Protein AF-A0A7X2HK36-F1 (afdb_monomer)

pLDDT: mean 75.62, std 17.88, range [37.16, 94.62]

Foldseek 3Di:
DPPCVLVVLLVVLLVQLCVQQVCLVVVVDPVVSNVVSVVSNVCSPVSPPVVCVVVVPDPD

Solvent-accessible surface area (backbone atoms only — not comparable to full-atom values): 3370 Å² total; per-residue (Å²): 127,90,80,50,68,69,60,49,54,31,50,52,28,33,51,52,10,49,64,32,28,54,41,18,71,72,65,75,41,64,59,71,52,18,63,56,13,46,56,39,27,49,48,35,66,72,71,60,51,65,67,38,67,76,68,65,58,81,89,121

Secondary structure (DSSP, 8-state):
---THHHHHHHHHHHHHHHHHHHHHTTSS-HHHHHHHHHHHHHHHS---HHHHHHT----

Structure (mmCIF, N/CA/C/O backbone):
data_AF-A0A7X2HK36-F1
#
_entry.id   AF-A0A7X2HK36-F1
#
loop_
_atom_site.group_PDB
_atom_site.id
_atom_site.type_symbol
_atom_site.label_atom_id
_atom_site.label_alt_id
_atom_site.label_comp_id
_atom_site.label_asym_id
_atom_site.label_entity_id
_atom_site.label_seq_id
_atom_site.pdbx_PDB_ins_code
_atom_site.Cartn_x
_atom_site.Cartn_y
_atom_site.Cartn_z
_atom_site.occupancy
_atom_site.B_iso_or_equiv
_atom_site.auth_seq_id
_atom_site.auth_comp_id
_atom_site.auth_asym_id
_atom_site.auth_atom_id
_atom_site.pdbx_PDB_model_num
ATOM 1 N N . MET A 1 1 ? 27.131 -8.043 -11.107 1.00 37.16 1 MET A N 1
ATOM 2 C CA . MET A 1 1 ? 26.565 -7.758 -9.770 1.00 37.16 1 MET A CA 1
ATOM 3 C C . MET A 1 1 ? 25.055 -7.744 -9.952 1.00 37.16 1 MET A C 1
ATOM 5 O O . MET A 1 1 ? 24.607 -7.017 -10.822 1.00 37.16 1 MET A O 1
ATOM 9 N N . PHE A 1 2 ? 24.302 -8.637 -9.304 1.00 38.12 2 PHE A N 1
ATOM 10 C CA . PHE A 1 2 ? 22.873 -8.838 -9.592 1.00 38.12 2 PHE A CA 1
ATOM 11 C C . PHE A 1 2 ? 22.070 -7.555 -9.341 1.00 38.12 2 PHE A C 1
ATOM 13 O O . PHE A 1 2 ? 21.762 -7.221 -8.199 1.00 38.12 2 PHE A O 1
ATOM 20 N N . THR A 1 3 ? 21.721 -6.840 -10.409 1.00 46.44 3 THR A N 1
ATOM 21 C CA . THR A 1 3 ? 20.951 -5.592 -10.382 1.00 46.44 3 THR A CA 1
ATOM 22 C C . THR A 1 3 ? 19.462 -5.893 -10.161 1.00 46.44 3 THR A C 1
ATOM 24 O O . THR A 1 3 ? 18.601 -5.559 -10.964 1.00 46.44 3 THR A O 1
ATOM 27 N N . ASN A 1 4 ? 19.137 -6.544 -9.041 1.00 53.94 4 ASN A N 1
ATOM 28 C CA . ASN A 1 4 ? 17.766 -6.849 -8.609 1.00 53.94 4 ASN A CA 1
ATOM 29 C C . ASN A 1 4 ? 17.012 -5.627 -8.066 1.00 53.94 4 ASN A C 1
ATOM 31 O O . ASN A 1 4 ? 15.944 -5.776 -7.485 1.00 53.94 4 ASN A O 1
ATOM 35 N N . VAL A 1 5 ? 17.536 -4.421 -8.258 1.00 55.38 5 VAL A N 1
ATOM 36 C CA . VAL A 1 5 ? 16.982 -3.186 -7.693 1.00 55.38 5 VAL A CA 1
ATOM 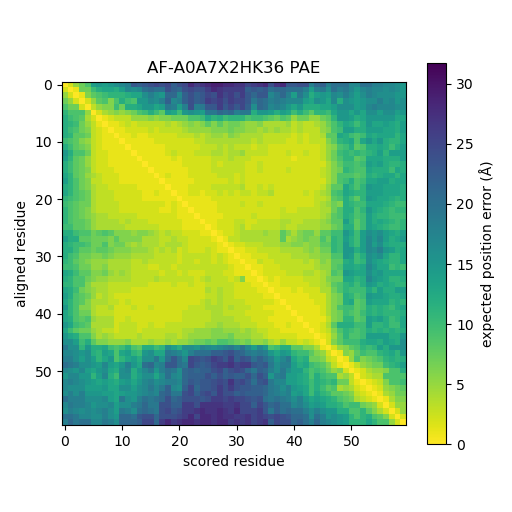37 C C . VAL A 1 5 ? 15.589 -2.874 -8.302 1.00 55.38 5 VAL A C 1
ATOM 39 O O . VAL A 1 5 ? 14.782 -2.170 -7.719 1.00 55.38 5 VAL A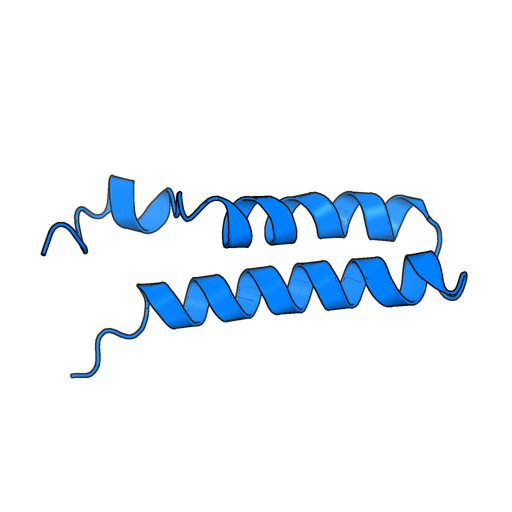 O 1
ATOM 42 N N . GLY A 1 6 ? 15.215 -3.471 -9.445 1.00 64.56 6 GLY A N 1
ATOM 43 C CA . GLY A 1 6 ? 13.885 -3.271 -10.048 1.00 64.56 6 GLY A CA 1
ATOM 44 C C . GLY A 1 6 ? 12.825 -4.193 -9.462 1.00 64.56 6 GLY A C 1
ATOM 45 O O . GLY A 1 6 ? 11.693 -3.790 -9.185 1.00 64.56 6 GLY A O 1
ATOM 46 N N . THR A 1 7 ? 13.209 -5.446 -9.240 1.00 66.25 7 THR A N 1
ATOM 47 C CA . THR A 1 7 ? 12.316 -6.491 -8.736 1.00 66.25 7 THR A CA 1
ATOM 48 C C . THR A 1 7 ? 12.221 -6.451 -7.213 1.00 66.25 7 THR A C 1
ATOM 50 O O . THR A 1 7 ? 11.131 -6.626 -6.672 1.00 66.25 7 THR A O 1
ATOM 53 N N . ALA A 1 8 ? 13.326 -6.170 -6.516 1.00 76.69 8 ALA A N 1
ATOM 54 C CA . ALA A 1 8 ? 13.365 -6.068 -5.060 1.00 76.69 8 ALA A CA 1
ATOM 55 C C . ALA A 1 8 ? 12.532 -4.881 -4.557 1.00 76.69 8 ALA A C 1
ATOM 57 O O . ALA A 1 8 ? 11.644 -5.082 -3.733 1.00 76.69 8 ALA A O 1
ATOM 58 N N . ASP A 1 9 ? 12.718 -3.680 -5.113 1.00 76.25 9 ASP A N 1
ATOM 59 C CA . ASP A 1 9 ? 11.927 -2.493 -4.761 1.00 76.25 9 ASP A CA 1
ATOM 60 C C . ASP A 1 9 ? 10.425 -2.698 -4.996 1.00 76.25 9 ASP A C 1
ATOM 62 O O . ASP A 1 9 ? 9.589 -2.275 -4.193 1.00 76.25 9 ASP A O 1
ATOM 66 N N . ARG A 1 10 ? 10.063 -3.413 -6.067 1.00 77.31 10 ARG A N 1
ATOM 67 C CA . ARG A 1 10 ? 8.676 -3.800 -6.347 1.00 77.31 10 ARG A CA 1
ATOM 68 C C . ARG A 1 10 ? 8.117 -4.728 -5.271 1.00 77.31 10 ARG A C 1
ATOM 70 O O . ARG A 1 10 ? 7.016 -4.487 -4.779 1.00 77.31 10 ARG A O 1
ATOM 77 N N . ILE A 1 11 ? 8.859 -5.777 -4.917 1.00 82.81 11 ILE A N 1
ATOM 78 C CA . ILE A 1 11 ? 8.455 -6.733 -3.880 1.00 82.81 11 ILE A CA 1
ATOM 79 C C . ILE A 1 11 ? 8.277 -6.000 -2.551 1.00 82.81 11 ILE A C 1
ATOM 81 O O . ILE A 1 11 ? 7.241 -6.155 -1.913 1.00 82.81 11 ILE A O 1
ATOM 85 N N . VAL A 1 12 ? 9.222 -5.135 -2.177 1.00 87.12 12 VAL A N 1
ATOM 86 C CA . VAL A 1 12 ? 9.153 -4.349 -0.938 1.00 87.12 12 VAL A CA 1
ATOM 87 C C . VAL A 1 12 ? 7.898 -3.470 -0.904 1.00 87.12 12 VAL A C 1
ATOM 89 O O . VAL A 1 12 ? 7.168 -3.498 0.084 1.00 87.12 12 VAL A O 1
ATOM 92 N N . ARG A 1 13 ? 7.573 -2.748 -1.985 1.00 87.75 13 ARG A N 1
ATOM 93 C CA . ARG A 1 13 ? 6.362 -1.901 -2.049 1.00 87.75 13 ARG A CA 1
ATOM 94 C C . ARG A 1 13 ? 5.067 -2.703 -1.945 1.00 87.75 13 ARG A C 1
ATOM 96 O O . ARG A 1 13 ? 4.155 -2.300 -1.226 1.00 87.75 13 ARG A O 1
ATOM 103 N N . ILE A 1 14 ? 4.998 -3.850 -2.619 1.00 87.69 14 ILE A N 1
ATOM 104 C CA . ILE A 1 14 ? 3.837 -4.744 -2.544 1.00 87.69 14 ILE A CA 1
ATOM 105 C C . ILE A 1 14 ? 3.684 -5.287 -1.119 1.00 87.69 14 ILE A C 1
ATOM 107 O O . ILE A 1 14 ? 2.586 -5.243 -0.570 1.00 87.69 14 ILE A O 1
ATOM 111 N N . LEU A 1 15 ? 4.777 -5.743 -0.500 1.00 92.38 15 LEU A N 1
ATOM 112 C CA . LEU A 1 15 ? 4.763 -6.268 0.866 1.00 92.38 15 LEU A CA 1
ATOM 113 C C . LEU A 1 15 ? 4.324 -5.207 1.877 1.00 92.38 15 LEU A C 1
ATOM 115 O O . LEU A 1 15 ? 3.478 -5.500 2.716 1.00 92.3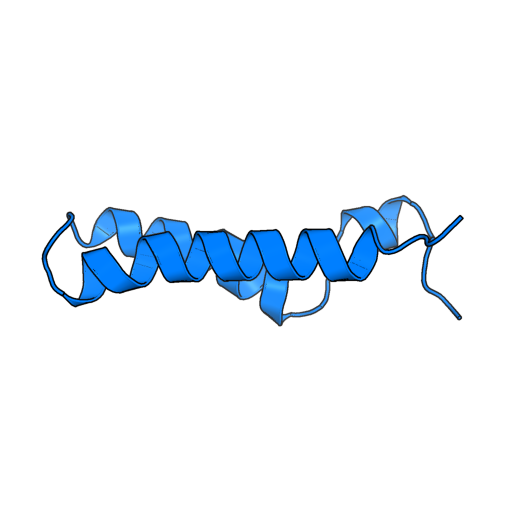8 15 LEU A O 1
ATOM 119 N N . ILE A 1 16 ? 4.832 -3.976 1.767 1.00 92.56 16 ILE A N 1
ATOM 120 C CA . ILE A 1 16 ? 4.419 -2.857 2.629 1.00 92.56 16 ILE A CA 1
ATOM 121 C C . ILE A 1 16 ? 2.926 -2.561 2.447 1.00 92.56 16 ILE A C 1
ATOM 123 O O . ILE A 1 16 ? 2.199 -2.434 3.431 1.00 92.56 16 ILE A O 1
ATOM 127 N N . GLY A 1 17 ? 2.448 -2.494 1.201 1.00 92.19 17 GLY A N 1
ATOM 128 C CA . GLY A 1 17 ? 1.036 -2.243 0.920 1.00 92.19 17 GLY A CA 1
ATOM 129 C C . GLY A 1 17 ? 0.114 -3.318 1.496 1.00 92.19 17 GLY A C 1
ATOM 130 O O . GLY A 1 17 ? -0.859 -3.000 2.180 1.00 92.19 17 GLY A O 1
ATOM 131 N N . ILE A 1 18 ? 0.459 -4.595 1.310 1.00 93.44 18 ILE A N 1
ATOM 132 C CA . ILE A 1 18 ? -0.278 -5.730 1.886 1.00 93.44 18 ILE A CA 1
ATOM 133 C C . ILE A 1 18 ? -0.238 -5.691 3.419 1.00 93.44 18 ILE A C 1
ATOM 135 O O . ILE A 1 18 ? -1.273 -5.871 4.062 1.00 93.44 18 ILE A O 1
ATOM 139 N N . ALA A 1 19 ? 0.928 -5.416 4.010 1.00 93.50 19 ALA A N 1
ATOM 140 C CA . ALA A 1 19 ? 1.107 -5.359 5.459 1.00 93.50 19 ALA A CA 1
ATOM 141 C C . ALA A 1 19 ? 0.296 -4.235 6.122 1.00 93.50 19 ALA A C 1
ATOM 143 O O . ALA A 1 19 ? -0.077 -4.369 7.283 1.00 93.50 19 ALA A O 1
ATOM 144 N N . MET A 1 20 ? -0.016 -3.153 5.400 1.00 92.00 20 MET A N 1
ATOM 145 C CA . MET A 1 20 ? -0.905 -2.090 5.885 1.00 92.00 20 MET A CA 1
ATOM 146 C C . MET A 1 20 ? -2.392 -2.408 5.652 1.00 92.00 20 MET A C 1
ATOM 148 O O . MET A 1 20 ? -3.227 -2.080 6.495 1.00 92.00 20 MET A O 1
ATOM 152 N N . ILE A 1 21 ? -2.741 -3.067 4.541 1.00 93.12 21 ILE A N 1
ATOM 153 C CA . ILE A 1 21 ? -4.136 -3.380 4.187 1.00 93.12 21 ILE A CA 1
ATOM 154 C C . ILE A 1 21 ? -4.696 -4.540 5.018 1.00 93.12 21 ILE A C 1
ATOM 156 O O . ILE A 1 21 ? -5.827 -4.444 5.491 1.00 93.12 21 ILE A O 1
ATOM 160 N N . LEU A 1 22 ? -3.937 -5.621 5.231 1.00 93.88 22 L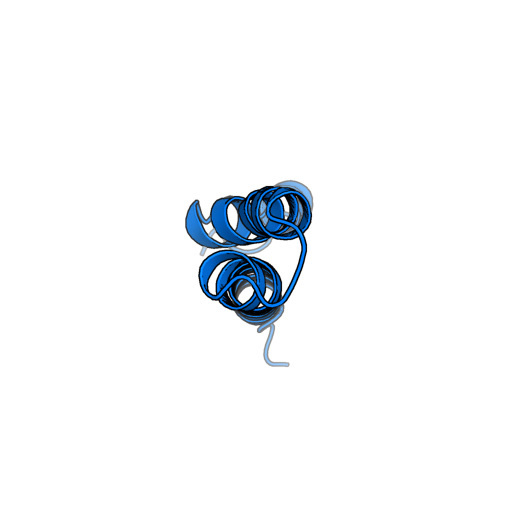EU A N 1
ATOM 161 C CA . LEU A 1 22 ? -4.440 -6.813 5.930 1.00 93.88 22 LEU A CA 1
ATOM 162 C C . LEU A 1 22 ? -4.913 -6.513 7.364 1.00 93.88 22 LEU A C 1
ATOM 164 O O . LEU A 1 22 ? -6.046 -6.866 7.693 1.00 93.88 22 LEU A O 1
ATOM 168 N N . PRO A 1 23 ? -4.136 -5.829 8.226 1.00 91.69 23 PRO A N 1
ATOM 169 C CA . PRO A 1 23 ? -4.596 -5.502 9.572 1.00 91.69 23 PRO A CA 1
ATOM 170 C C . PRO A 1 23 ? -5.802 -4.559 9.558 1.00 91.69 23 PRO A C 1
ATOM 172 O O . PRO A 1 23 ? -6.660 -4.663 10.433 1.00 91.69 23 PRO A O 1
ATOM 175 N N . ALA A 1 24 ? -5.889 -3.656 8.574 1.00 91.19 24 ALA A N 1
ATOM 176 C CA . ALA A 1 24 ? -7.023 -2.745 8.430 1.00 91.19 24 ALA A CA 1
ATOM 177 C C . ALA A 1 24 ? -8.295 -3.506 8.027 1.00 91.19 24 ALA A C 1
ATOM 179 O O . ALA A 1 24 ? -9.368 -3.240 8.560 1.00 91.19 24 ALA A O 1
ATOM 180 N N . PHE A 1 25 ? -8.160 -4.509 7.155 1.00 91.44 25 PHE A N 1
ATOM 181 C CA . PHE A 1 25 ? -9.251 -5.387 6.732 1.00 91.44 25 PHE A CA 1
ATOM 182 C C . PHE A 1 25 ? -9.783 -6.260 7.878 1.00 91.44 25 PHE A C 1
ATOM 184 O O . PHE A 1 25 ? -10.991 -6.406 8.031 1.00 91.44 25 PHE A O 1
ATOM 191 N N . PHE A 1 26 ? -8.901 -6.783 8.737 1.00 94.62 26 PHE A N 1
ATOM 192 C CA . PHE A 1 26 ? -9.294 -7.539 9.936 1.00 94.62 26 PHE A CA 1
ATOM 193 C C . PHE A 1 26 ? -9.739 -6.656 11.118 1.00 94.62 26 PHE A C 1
ATOM 195 O O . PHE A 1 26 ? -9.945 -7.170 12.218 1.00 94.62 26 PHE A O 1
ATOM 202 N N . GLY A 1 27 ? -9.844 -5.334 10.935 1.00 89.25 27 GLY A N 1
ATOM 203 C CA . GLY A 1 27 ? -10.244 -4.396 11.990 1.00 89.25 27 GLY A CA 1
ATOM 204 C C . GLY A 1 27 ? -9.240 -4.274 13.143 1.00 89.25 27 GLY A C 1
ATOM 205 O O . GLY A 1 27 ? -9.599 -3.830 14.229 1.00 89.25 27 GLY A O 1
ATOM 206 N N . LYS A 1 28 ? -7.982 -4.685 12.936 1.00 91.88 28 LYS A N 1
ATOM 207 C CA . LYS A 1 28 ? -6.897 -4.587 13.929 1.00 91.88 28 LYS A CA 1
ATOM 208 C C . LYS A 1 28 ? -6.288 -3.188 13.992 1.00 91.88 28 LYS A C 1
ATOM 210 O O . LYS A 1 28 ? -5.722 -2.820 15.016 1.00 91.88 28 LYS A O 1
ATOM 215 N N . VAL A 1 29 ? -6.395 -2.425 12.906 1.00 91.38 29 VAL A N 1
ATOM 216 C CA . VAL A 1 29 ? -5.988 -1.017 12.827 1.00 91.38 29 VAL A CA 1
ATOM 217 C C . VAL A 1 29 ? -7.107 -0.191 12.188 1.00 91.38 29 VAL A C 1
ATOM 219 O O . VAL A 1 29 ? -7.961 -0.756 11.498 1.00 91.38 29 VAL A O 1
ATOM 222 N N . PRO A 1 30 ? -7.122 1.139 12.383 1.00 91.06 30 PRO A N 1
ATOM 223 C CA . PRO A 1 30 ? -8.100 2.006 11.742 1.00 91.06 30 PRO A CA 1
ATOM 224 C C . PRO A 1 30 ? -8.107 1.840 10.217 1.00 91.06 30 PRO A C 1
ATOM 226 O O . PRO A 1 30 ? -7.048 1.799 9.589 1.00 91.06 30 PRO A O 1
ATOM 229 N N . ALA A 1 31 ? -9.296 1.821 9.608 1.00 89.06 31 ALA A N 1
ATOM 230 C CA . ALA A 1 31 ? -9.466 1.610 8.166 1.00 89.06 31 ALA A CA 1
ATOM 231 C C . ALA A 1 31 ? -8.661 2.599 7.296 1.00 89.06 31 ALA A C 1
ATOM 233 O O . ALA A 1 31 ? -8.209 2.245 6.208 1.00 89.06 31 ALA A O 1
ATOM 234 N N . TRP A 1 32 ? -8.411 3.816 7.794 1.00 90.44 32 TRP A N 1
ATOM 235 C CA . TRP A 1 32 ? -7.607 4.824 7.098 1.00 90.44 32 TRP A CA 1
ATOM 236 C C . TRP A 1 32 ? -6.142 4.425 6.878 1.00 90.44 32 TRP A C 1
ATOM 238 O O . TRP A 1 32 ? -5.540 4.844 5.892 1.00 90.44 32 TRP A O 1
ATOM 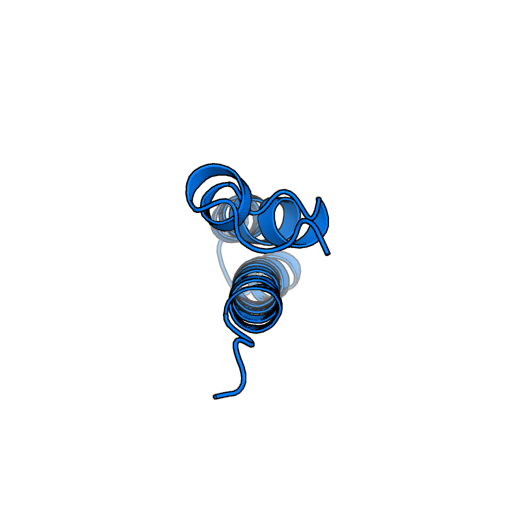248 N N . VAL A 1 33 ? -5.594 3.544 7.718 1.00 88.88 33 VAL A N 1
ATOM 249 C CA . VAL A 1 33 ? -4.246 2.984 7.537 1.00 88.88 33 VAL A CA 1
ATOM 250 C C . VAL A 1 33 ? -4.208 2.030 6.336 1.00 88.88 33 VAL A C 1
ATOM 252 O O . VAL A 1 33 ? -3.227 2.007 5.594 1.00 88.88 33 VAL A O 1
ATOM 255 N N . GLY A 1 34 ? -5.300 1.304 6.079 1.00 88.50 34 GLY A N 1
ATOM 256 C CA . GLY A 1 34 ? -5.436 0.457 4.891 1.00 88.50 34 GLY A CA 1
ATOM 257 C C . GLY A 1 34 ? -5.456 1.266 3.591 1.00 88.50 34 GLY A C 1
ATOM 258 O O . GLY A 1 34 ? -4.807 0.879 2.620 1.00 88.50 34 GLY A O 1
ATOM 259 N N . TRP A 1 35 ? -6.114 2.434 3.590 1.00 89.88 35 TRP A N 1
ATOM 260 C CA . TRP A 1 35 ? -6.117 3.356 2.444 1.00 89.88 35 TRP A CA 1
ATOM 261 C C . TRP A 1 35 ? -4.713 3.879 2.103 1.00 89.88 35 TRP A C 1
ATOM 263 O O . TRP A 1 35 ? -4.401 4.067 0.929 1.00 89.88 35 TRP A O 1
ATOM 273 N N . LEU A 1 36 ? -3.830 4.044 3.094 1.00 91.69 36 LEU A N 1
ATOM 274 C CA . LEU A 1 36 ? -2.426 4.384 2.840 1.00 91.69 36 LEU A CA 1
ATOM 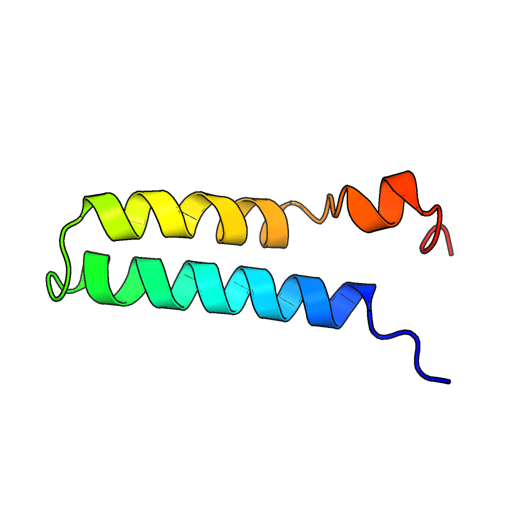275 C C . LEU A 1 36 ? -1.648 3.232 2.199 1.00 91.69 36 LEU A C 1
ATOM 277 O O . LEU A 1 36 ? -0.819 3.484 1.329 1.00 91.69 36 LEU A O 1
ATOM 281 N N . GLY A 1 37 ? -1.938 1.981 2.569 1.00 89.94 37 GLY A N 1
ATOM 282 C CA . GLY A 1 37 ? -1.326 0.788 1.972 1.00 89.94 37 GLY A CA 1
ATOM 283 C C . GLY A 1 37 ? -1.665 0.580 0.492 1.00 89.94 37 GLY A C 1
ATOM 284 O O . GLY A 1 37 ? -0.886 -0.022 -0.248 1.00 89.94 37 GLY A O 1
ATOM 285 N N . LEU A 1 38 ? -2.784 1.138 0.024 1.00 89.50 38 LEU A N 1
ATOM 286 C CA . LEU A 1 38 ? -3.180 1.119 -1.388 1.00 89.50 38 LEU A CA 1
ATOM 287 C C . LEU A 1 38 ? -2.181 1.867 -2.284 1.00 89.50 38 LEU A C 1
ATOM 289 O O . LEU A 1 38 ? -1.941 1.436 -3.408 1.00 89.50 38 LEU A O 1
ATOM 293 N N . ILE A 1 39 ? -1.541 2.930 -1.787 1.00 89.06 39 ILE A N 1
ATOM 294 C CA . ILE A 1 39 ? -0.572 3.735 -2.548 1.00 89.06 39 ILE A CA 1
ATOM 295 C C . ILE A 1 39 ? 0.674 2.908 -2.946 1.00 89.06 39 ILE A C 1
ATOM 297 O O . ILE A 1 39 ? 0.949 2.779 -4.146 1.00 89.06 39 ILE A O 1
ATOM 301 N N . PRO A 1 40 ? 1.439 2.301 -2.013 1.00 88.06 40 PRO A N 1
ATOM 302 C CA . PRO A 1 40 ? 2.575 1.451 -2.362 1.00 88.06 40 PRO A CA 1
ATOM 303 C C . PRO A 1 40 ? 2.143 0.158 -3.078 1.00 88.06 40 PRO A C 1
ATOM 305 O O . PRO A 1 40 ? 2.865 -0.310 -3.959 1.00 88.06 40 PRO A O 1
ATOM 308 N N . LEU A 1 41 ? 0.954 -0.390 -2.779 1.00 89.00 41 LEU A N 1
ATOM 309 C CA . LEU A 1 41 ? 0.447 -1.593 -3.448 1.00 89.00 41 LEU A CA 1
ATOM 310 C C . LEU A 1 41 ? 0.162 -1.349 -4.935 1.00 89.00 41 LEU A C 1
ATOM 312 O O . LEU A 1 41 ? 0.656 -2.086 -5.788 1.00 89.00 41 LEU A O 1
ATOM 316 N N . VAL A 1 42 ? -0.603 -0.300 -5.255 1.00 85.44 42 VAL A N 1
ATOM 317 C CA . VAL A 1 42 ? -0.930 0.073 -6.637 1.00 85.44 42 VAL A CA 1
ATOM 318 C C . VAL A 1 42 ? 0.349 0.436 -7.382 1.00 85.44 42 VAL A C 1
ATOM 320 O O . VAL A 1 42 ? 0.601 -0.117 -8.449 1.00 85.44 42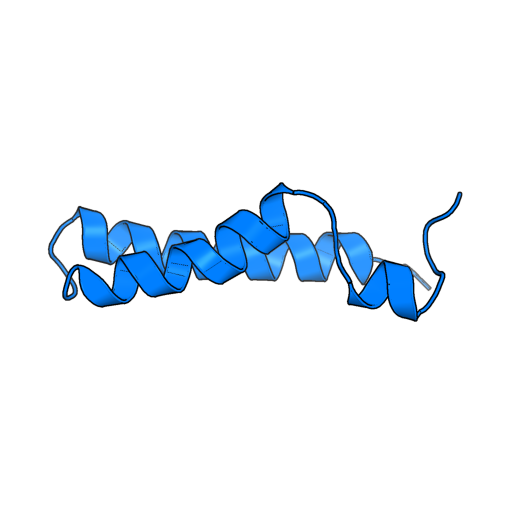 VAL A O 1
ATOM 323 N N . THR A 1 43 ? 1.220 1.264 -6.799 1.00 80.31 43 THR A N 1
ATOM 324 C CA . THR A 1 43 ? 2.492 1.631 -7.450 1.00 80.31 43 THR A CA 1
ATOM 325 C C . THR A 1 43 ? 3.421 0.431 -7.689 1.00 80.31 43 THR A C 1
ATOM 327 O O . THR A 1 43 ? 4.103 0.397 -8.710 1.00 80.31 43 THR A O 1
ATOM 330 N N . GLY A 1 44 ? 3.420 -0.589 -6.821 1.00 77.69 44 GLY A N 1
ATOM 331 C CA . GLY A 1 44 ? 4.132 -1.853 -7.053 1.00 77.69 44 GLY A CA 1
ATOM 332 C C . GLY A 1 44 ? 3.468 -2.780 -8.090 1.00 77.69 44 GLY A C 1
ATOM 333 O O . GLY A 1 44 ? 4.155 -3.560 -8.762 1.00 77.69 44 GLY A O 1
ATOM 334 N N . LEU A 1 45 ? 2.142 -2.702 -8.258 1.00 76.12 45 LEU A N 1
ATOM 335 C CA . LEU A 1 45 ? 1.366 -3.520 -9.200 1.00 76.12 45 LEU A CA 1
ATOM 336 C C . LEU A 1 45 ? 1.386 -2.985 -10.634 1.00 76.12 45 LEU A C 1
ATOM 338 O O . LEU A 1 45 ? 1.573 -3.782 -11.553 1.00 76.12 45 LEU A O 1
ATOM 342 N N . VAL A 1 46 ? 1.259 -1.667 -10.843 1.00 71.94 46 VAL A N 1
ATOM 343 C CA . VAL A 1 46 ? 1.156 -1.066 -12.194 1.00 71.94 46 VAL A CA 1
ATOM 344 C C . VAL A 1 46 ? 2.479 -1.164 -12.979 1.00 71.94 46 VAL A C 1
ATOM 346 O O . VAL A 1 46 ? 2.565 -0.705 -14.110 1.00 71.94 46 VAL A O 1
ATOM 349 N N . ARG A 1 47 ? 3.538 -1.774 -12.416 1.00 59.53 47 ARG A N 1
ATOM 350 C CA . ARG A 1 47 ? 4.881 -1.918 -13.025 1.00 59.53 47 ARG A CA 1
ATOM 351 C C . ARG A 1 47 ? 5.505 -0.597 -13.504 1.00 59.53 47 ARG A C 1
ATOM 353 O O . ARG A 1 47 ? 6.562 -0.610 -14.125 1.00 59.53 47 ARG A O 1
ATOM 360 N N . MET A 1 48 ? 4.910 0.545 -13.178 1.00 53.66 48 MET A N 1
ATOM 361 C CA . MET A 1 48 ? 5.486 1.856 -13.405 1.00 53.66 48 MET A CA 1
ATOM 362 C C . M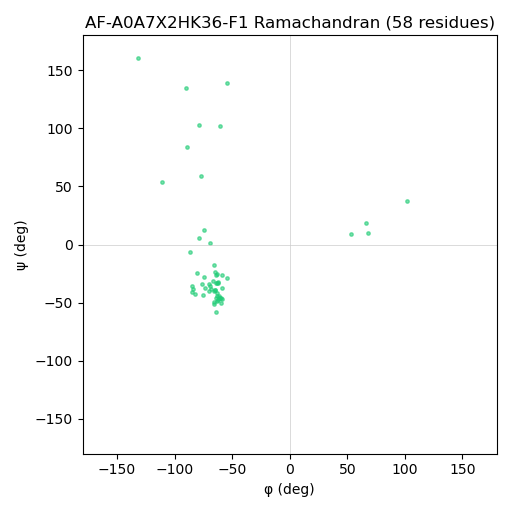ET A 1 48 ? 6.303 2.192 -12.158 1.00 53.66 48 MET A C 1
ATOM 364 O O . MET A 1 48 ? 5.814 2.816 -11.223 1.00 53.66 48 MET A O 1
ATOM 368 N N . CYS A 1 49 ? 7.546 1.715 -12.106 1.00 53.28 49 CYS A N 1
ATOM 369 C CA . CYS A 1 49 ? 8.520 2.250 -11.163 1.00 53.28 49 CYS A CA 1
ATOM 370 C C . CYS A 1 49 ? 9.039 3.572 -11.757 1.00 53.28 49 CYS A C 1
ATOM 372 O O . CYS A 1 49 ? 9.877 3.518 -12.660 1.00 53.28 49 CYS A O 1
ATOM 374 N N . PRO A 1 50 ? 8.602 4.760 -11.284 1.00 53.16 50 PRO A N 1
ATOM 375 C CA . PRO A 1 50 ? 9.104 6.033 -11.805 1.00 53.16 50 PRO A CA 1
ATOM 376 C C . PRO A 1 50 ? 10.622 6.155 -11.632 1.00 53.16 50 PRO A C 1
ATOM 378 O O . PRO A 1 50 ? 11.274 6.787 -12.444 1.00 53.16 50 PRO A O 1
ATOM 381 N N . VAL A 1 51 ? 11.206 5.472 -10.643 1.00 56.22 51 VAL A N 1
ATOM 382 C CA . VAL A 1 51 ? 12.660 5.422 -10.426 1.00 56.22 51 VAL A CA 1
ATOM 383 C C . VAL A 1 51 ? 13.397 4.732 -11.579 1.00 56.22 51 VAL A C 1
ATOM 385 O O . VAL A 1 51 ? 14.436 5.219 -11.994 1.00 56.22 51 VAL A O 1
ATOM 388 N N . TYR A 1 52 ? 12.848 3.659 -12.154 1.00 53.84 52 TYR A N 1
ATOM 389 C CA . TYR A 1 52 ? 13.452 2.966 -13.302 1.00 53.84 52 TYR A CA 1
ATOM 390 C C . TYR A 1 52 ? 13.252 3.736 -14.607 1.00 53.84 52 TYR A C 1
ATOM 392 O O . TYR A 1 52 ? 14.135 3.770 -15.457 1.00 53.84 52 TYR A O 1
ATOM 400 N N . TRP A 1 53 ? 12.118 4.425 -14.734 1.00 50.31 53 TRP A N 1
ATOM 401 C CA . TRP A 1 53 ? 11.842 5.299 -15.871 1.00 50.31 53 TRP A CA 1
ATOM 402 C C . TRP A 1 53 ? 12.717 6.565 -15.862 1.00 50.31 53 TRP A C 1
ATOM 404 O O . TRP A 1 53 ? 13.232 6.954 -16.907 1.00 50.31 53 TRP A O 1
ATOM 414 N N . VAL A 1 54 ? 12.946 7.158 -14.683 1.00 56.28 54 VAL A N 1
ATOM 415 C CA . VAL A 1 54 ? 13.833 8.320 -14.480 1.00 56.28 54 VAL A CA 1
ATOM 416 C C . VAL A 1 54 ? 15.310 7.929 -14.570 1.00 56.28 54 VAL A C 1
ATOM 418 O O . VAL A 1 54 ? 16.096 8.684 -15.130 1.00 56.28 54 VAL A O 1
ATOM 421 N N . LEU A 1 55 ? 15.699 6.751 -14.068 1.00 58.78 55 LEU A N 1
ATOM 422 C CA . LEU A 1 55 ? 17.082 6.260 -14.150 1.00 58.78 55 LEU A CA 1
ATOM 423 C C . LEU A 1 55 ? 17.391 5.511 -15.458 1.00 58.78 55 LEU A C 1
ATOM 425 O O . LEU A 1 55 ? 18.544 5.172 -15.694 1.00 58.78 55 LEU A O 1
ATOM 429 N N . GLY A 1 56 ? 16.398 5.264 -16.317 1.00 55.25 56 GLY A N 1
ATOM 430 C CA . GLY A 1 56 ? 16.578 4.684 -17.653 1.00 55.25 56 GLY A CA 1
ATOM 431 C C . GLY A 1 56 ? 17.032 3.219 -17.695 1.00 55.25 56 GLY A C 1
ATOM 432 O O . GLY A 1 56 ? 17.375 2.734 -18.768 1.00 55.25 56 GLY A O 1
ATOM 433 N N . ILE A 1 57 ? 17.038 2.512 -16.566 1.00 55.31 57 ILE A N 1
ATOM 434 C CA . ILE A 1 57 ? 17.465 1.109 -16.479 1.00 55.31 57 ILE A CA 1
ATOM 435 C C . ILE A 1 57 ? 16.224 0.236 -16.718 1.00 55.31 57 ILE A C 1
ATOM 437 O O . ILE A 1 57 ? 15.172 0.527 -16.160 1.00 55.31 57 ILE A O 1
ATOM 441 N N . GLY A 1 58 ? 16.305 -0.810 -17.546 1.00 54.38 58 GLY A N 1
ATOM 442 C CA . GLY A 1 58 ? 15.187 -1.735 -17.802 1.00 54.38 58 GLY A CA 1
ATOM 443 C C . GLY A 1 58 ? 14.438 -1.508 -19.119 1.00 54.38 58 GLY A C 1
ATOM 444 O O . GLY A 1 58 ? 13.217 -1.664 -19.160 1.00 54.38 58 GLY A O 1
ATOM 445 N N . ARG A 1 59 ? 15.155 -1.143 -20.189 1.00 48.88 59 ARG A N 1
ATOM 446 C CA . ARG A 1 59 ? 14.659 -1.211 -21.574 1.00 48.88 59 ARG A CA 1
ATOM 447 C C . ARG A 1 59 ? 15.424 -2.312 -22.305 1.00 48.88 59 ARG A C 1
ATOM 449 O O . ARG A 1 59 ? 16.04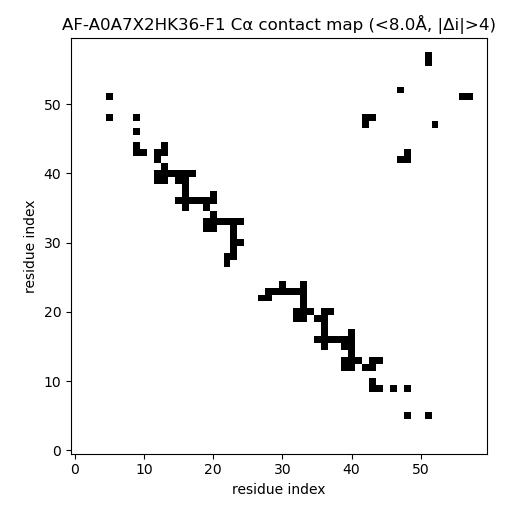5 -2.062 -23.334 1.00 48.88 59 ARG A O 1
ATOM 456 N N . ASP A 1 60 ? 15.408 -3.498 -21.719 1.00 39.59 60 ASP A N 1
ATOM 457 C CA . ASP A 1 60 ? 16.105 -4.684 -22.192 1.00 39.59 60 ASP A CA 1
ATOM 458 C C . ASP A 1 60 ? 15.459 -5.920 -21.556 1.00 39.59 60 ASP A C 1
ATOM 460 O O . ASP A 1 60 ? 15.248 -5.917 -20.319 1.00 39.59 60 ASP A O 1
#

Organism: Ralstonia pickettii (NCBI:txid329)

Sequence (60 aa):
MFTNVGTADRIVRILIGIAMILPAFFGKVPAWVGWLGLIPLVTGLVRMCPVYWVLGIGRD

Mean predicted aligned error: 8.89 Å

Radius of gyration: 13.77 Å; Cα contacts (8 Å, |Δi|>4): 56; chains: 1; bounding box: 37×17×36 Å

InterPro domains:
  IPR021309 Inner membrane protein YgaP-like, transmembrane domain [PF11127] (1-58)